Protein AF-A0A4Y9G1C2-F1 (afdb_monomer)

Radius of gyration: 17.0 Å; Cα contacts (8 Å, |Δi|>4): 206; chains: 1; bounding box: 57×20×46 Å

Foldseek 3Di:
DVVVVVVVVVPPWDFDFPVLADDCPVVVVVVVQQLLCLLLVNHDLVVCPVQEDPVQSVVSVVNSVVSVVVCVVVVHDRDRFDKDFPDKDWDDPDTQKIWIWTWIDGPVDIKIWTWIWGGTPSYTHTHDIDID

Nearest PDB structures (foldseek):
  6d63-assembly3_E  TM=6.092E-01  e=1.541E-01  Pseudomonas sp. ADP
  5kph-assembly1_A  TM=7.180E-01  e=1.149E-01  synthetic construct
  4orl-assembly1_A  TM=4.649E-01  e=5.349E-02  Bacteroides ovatus ATCC 8483
  6w3w-assembly1_A  TM=5.370E-01  e=1.950E-01  synthetic construct
  4q53-assembly1_A  TM=4.681E-01  e=2.193E-01  Bacteroides uniformis ATCC 8492

Secondary structure (DSSP, 8-state):
-HHHHHHHHHTSPPB--GGGS--SHHHHHHHHHHHHHHHHTSS-GGGGGGGB-HHHHHHHHHHHHHHHHHHHHTTPPP-PPPEEEEEEEEEEEETTEEEEEEEEEESS-EEEEEEEEEEETTEEEEEEEEE-

Sequence (132 aa):
MRKLADVEEHFAPQRTSSGNLPDPEPLLTALTRGVLEVLAGVREPEQLARWLTDEPYRSLVTRAGMAVRARSAKRQAVMRPVYAIRSIRHSAPADGVIEAVIIVETTQRTRAVAMRLEGMDSRWRATSLSIL

Mean predicted aligned error: 5.59 Å

Solvent-accessible surface area (backbone atoms only — not comparable to full-atom values): 7315 Å² total; per-residue (Å²): 124,75,74,55,59,64,50,52,60,72,69,43,84,43,78,24,53,50,92,66,42,77,80,58,63,69,53,56,52,51,50,54,53,48,52,50,28,23,50,36,65,74,40,68,62,73,81,51,44,88,40,34,39,71,66,34,42,53,52,49,52,52,51,26,56,50,39,52,54,55,28,59,78,66,74,51,78,78,50,81,74,66,69,45,80,77,46,78,49,71,48,66,92,47,86,19,33,38,42,36,44,34,36,35,40,38,90,88,49,74,35,40,38,40,37,30,35,36,26,39,73,66,34,70,27,29,66,39,63,49,77,90

Organism: NCBI:txid300019

pLDDT: mean 92.47, std 12.82, range [46.75, 98.75]

InterPro domains:
  IPR045596 Protein of unknown function DUF6459 [PF20060] (22-132)

Structure (mmCIF, N/CA/C/O backbone):
data_AF-A0A4Y9G1C2-F1
#
_entry.id   AF-A0A4Y9G1C2-F1
#
loop_
_atom_site.group_PDB
_atom_site.id
_atom_site.type_symbol
_atom_site.label_atom_id
_atom_site.label_alt_id
_atom_site.label_comp_id
_atom_site.label_asym_id
_atom_site.label_entity_id
_atom_site.label_seq_id
_atom_site.pdbx_PDB_ins_code
_atom_site.Cartn_x
_atom_site.Cartn_y
_atom_site.Cartn_z
_atom_site.occupancy
_atom_site.B_iso_or_equiv
_atom_site.auth_seq_id
_atom_site.auth_comp_id
_atom_site.auth_asym_id
_atom_site.auth_atom_id
_atom_site.pdbx_PDB_model_num
ATOM 1 N N . MET A 1 1 ? 41.289 -1.543 -7.225 1.00 52.12 1 MET A N 1
ATOM 2 C CA . MET A 1 1 ? 40.081 -0.759 -6.880 1.00 52.12 1 MET A CA 1
ATOM 3 C C . MET A 1 1 ? 38.902 -0.938 -7.848 1.00 52.12 1 MET A C 1
ATOM 5 O O . MET A 1 1 ? 37.781 -0.865 -7.383 1.00 52.12 1 MET A O 1
ATOM 9 N N . ARG A 1 2 ? 39.102 -1.252 -9.142 1.00 55.50 2 ARG A N 1
ATOM 10 C CA . ARG A 1 2 ? 38.018 -1.430 -10.142 1.00 55.50 2 ARG A CA 1
ATOM 11 C C . ARG A 1 2 ? 37.116 -2.672 -9.953 1.00 55.50 2 ARG A C 1
ATOM 13 O O . ARG A 1 2 ? 35.989 -2.679 -10.407 1.00 55.50 2 ARG A O 1
ATOM 20 N N . LYS 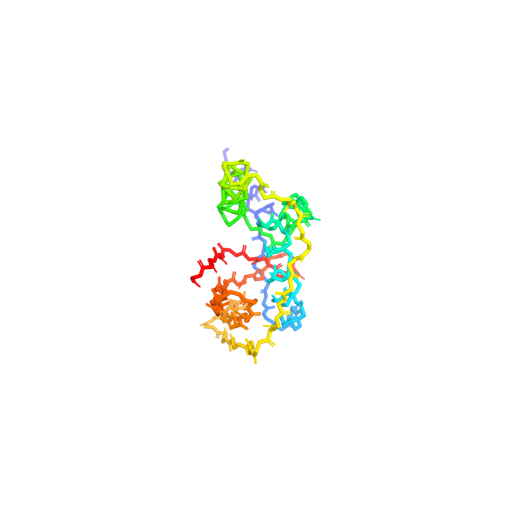A 1 3 ? 37.592 -3.695 -9.233 1.00 52.41 3 LYS A N 1
ATOM 21 C CA . LYS A 1 3 ? 36.937 -5.014 -9.103 1.00 52.41 3 LYS A CA 1
ATOM 22 C C . LYS A 1 3 ? 35.795 -5.083 -8.069 1.00 52.41 3 LYS A C 1
ATOM 24 O O . LYS A 1 3 ? 35.085 -6.073 -8.049 1.00 52.41 3 LYS A O 1
ATOM 29 N N . LEU A 1 4 ? 35.657 -4.082 -7.191 1.00 46.75 4 LEU A N 1
ATOM 30 C CA . LEU A 1 4 ? 34.586 -4.024 -6.178 1.00 46.75 4 LEU A CA 1
ATOM 31 C C . LEU A 1 4 ? 33.320 -3.351 -6.732 1.00 46.75 4 LEU A C 1
ATOM 33 O O . LEU A 1 4 ? 32.234 -3.870 -6.518 1.00 46.75 4 LEU A O 1
ATOM 37 N N . ALA A 1 5 ? 33.474 -2.286 -7.526 1.00 52.31 5 ALA A N 1
ATOM 38 C CA . ALA A 1 5 ? 32.358 -1.593 -8.175 1.00 52.31 5 ALA A CA 1
ATOM 39 C C . ALA A 1 5 ? 31.613 -2.485 -9.190 1.00 52.31 5 ALA A C 1
ATOM 41 O O . ALA A 1 5 ? 30.389 -2.524 -9.175 1.00 52.31 5 ALA A O 1
ATOM 42 N N . ASP A 1 6 ? 32.342 -3.280 -9.990 1.00 52.44 6 ASP A N 1
ATOM 43 C CA . ASP A 1 6 ? 31.744 -4.243 -10.939 1.00 52.44 6 ASP A CA 1
ATOM 44 C C . ASP A 1 6 ? 30.941 -5.353 -10.233 1.00 52.44 6 ASP A C 1
ATOM 46 O O . ASP A 1 6 ? 30.006 -5.916 -10.797 1.00 52.44 6 ASP A O 1
ATOM 50 N N . VAL A 1 7 ? 31.313 -5.697 -8.995 1.00 52.69 7 VAL A N 1
ATOM 51 C CA . VAL A 1 7 ? 30.614 -6.710 -8.192 1.00 52.69 7 VAL A CA 1
ATOM 52 C C . VAL A 1 7 ? 29.383 -6.090 -7.529 1.00 52.69 7 VAL A C 1
ATOM 54 O O . VAL A 1 7 ? 28.314 -6.689 -7.567 1.00 52.69 7 VAL A O 1
ATOM 57 N N . GLU A 1 8 ? 29.498 -4.878 -6.982 1.00 50.62 8 GLU A N 1
ATOM 58 C CA . GLU A 1 8 ? 28.374 -4.134 -6.397 1.00 50.62 8 GLU A CA 1
ATOM 59 C C . GLU A 1 8 ? 27.277 -3.812 -7.424 1.00 50.62 8 GLU A C 1
ATOM 61 O O . GLU A 1 8 ? 26.099 -3.962 -7.104 1.00 50.62 8 GLU A O 1
ATOM 66 N N . GLU A 1 9 ? 27.629 -3.463 -8.669 1.00 54.16 9 GLU A N 1
ATOM 67 C CA . GLU A 1 9 ? 26.656 -3.273 -9.759 1.00 54.16 9 GLU A CA 1
ATOM 68 C C . GLU A 1 9 ? 25.932 -4.572 -10.138 1.00 54.16 9 GLU A C 1
ATOM 70 O O . GLU A 1 9 ? 24.739 -4.548 -10.440 1.00 54.16 9 GLU A O 1
ATOM 75 N N . HIS A 1 10 ? 26.612 -5.721 -10.075 1.00 53.84 10 HIS A N 1
ATOM 76 C CA . HIS A 1 10 ? 26.006 -7.018 -10.393 1.00 53.84 10 HIS A CA 1
ATOM 77 C C . HIS A 1 10 ? 24.983 -7.481 -9.340 1.00 53.84 10 HIS A C 1
ATOM 79 O O . HIS A 1 10 ? 24.071 -8.241 -9.665 1.00 53.84 10 HIS A O 1
ATOM 85 N N . PHE A 1 11 ? 25.125 -7.017 -8.092 1.00 58.34 11 PHE A N 1
ATOM 86 C CA . PHE A 1 11 ? 24.203 -7.284 -6.981 1.00 58.34 11 PHE A CA 1
ATOM 87 C C . PHE A 1 11 ? 23.225 -6.128 -6.702 1.00 58.34 11 PHE A C 1
ATOM 89 O O . PHE A 1 11 ? 22.418 -6.218 -5.771 1.00 58.34 11 PHE A O 1
ATOM 96 N N . ALA A 1 12 ? 23.267 -5.052 -7.493 1.00 61.59 12 ALA A N 1
ATOM 97 C CA . ALA A 1 12 ? 22.283 -3.982 -7.417 1.00 61.59 12 ALA A CA 1
ATOM 98 C C . ALA A 1 12 ? 20.921 -4.464 -7.963 1.00 61.59 12 ALA A C 1
ATOM 100 O O . ALA A 1 12 ? 20.887 -5.273 -8.893 1.00 61.59 12 ALA A O 1
ATOM 101 N N . PRO A 1 13 ? 19.785 -3.975 -7.423 1.00 68.75 13 PRO A N 1
ATOM 102 C CA . PRO A 1 13 ? 18.461 -4.337 -7.927 1.00 68.75 13 PRO A CA 1
ATOM 103 C C . PRO A 1 13 ? 18.350 -4.072 -9.431 1.00 68.75 13 PRO A C 1
ATOM 105 O O . PRO A 1 13 ? 18.517 -2.932 -9.877 1.00 68.75 13 PRO A O 1
ATOM 108 N N . GLN A 1 14 ? 18.039 -5.106 -10.214 1.00 83.25 14 GLN A N 1
ATOM 109 C CA . GLN A 1 14 ? 17.964 -4.970 -11.666 1.00 83.25 14 GLN A CA 1
ATOM 110 C C . GLN A 1 14 ? 16.571 -4.515 -12.084 1.00 83.25 14 GLN A C 1
ATOM 112 O O . GLN A 1 14 ? 15.565 -5.178 -11.812 1.00 83.25 14 GLN A O 1
ATOM 117 N N . ARG A 1 15 ? 16.509 -3.374 -12.777 1.00 89.06 15 ARG A N 1
ATOM 118 C CA . ARG A 1 15 ? 15.270 -2.856 -13.365 1.00 89.06 15 ARG A CA 1
ATOM 119 C C . ARG A 1 15 ? 14.660 -3.902 -14.295 1.00 89.06 15 ARG A C 1
ATOM 121 O O . ARG A 1 15 ? 15.343 -4.454 -15.150 1.00 89.06 15 ARG A O 1
ATOM 128 N N . THR A 1 16 ? 13.368 -4.165 -14.128 1.00 92.38 16 THR A N 1
ATOM 129 C CA . THR A 1 16 ? 12.611 -5.085 -14.987 1.00 92.38 16 THR A CA 1
ATOM 130 C C . THR A 1 16 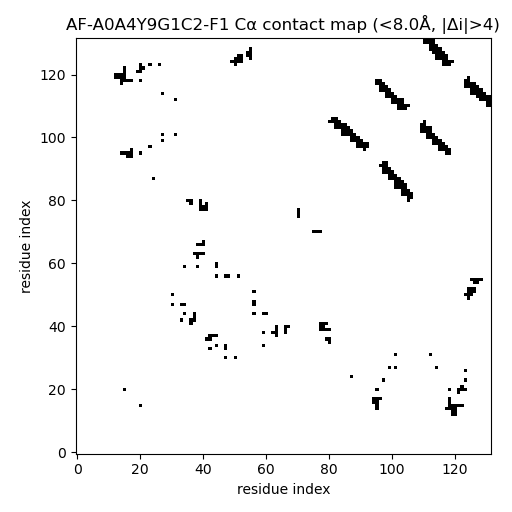? 11.625 -4.297 -15.840 1.00 92.38 16 THR A C 1
ATOM 132 O O . THR A 1 16 ? 10.871 -3.488 -15.305 1.00 92.38 16 THR A O 1
ATOM 135 N N . SER A 1 17 ? 11.621 -4.551 -17.149 1.00 91.75 17 SER A N 1
ATOM 136 C CA . SER A 1 17 ? 10.645 -3.979 -18.085 1.00 91.75 17 SER A CA 1
ATOM 137 C C . SER A 1 17 ? 9.219 -4.454 -17.785 1.00 91.75 17 SER A C 1
ATOM 139 O O . SER A 1 17 ? 9.019 -5.603 -17.384 1.00 91.75 17 SER A O 1
ATOM 141 N N . SER A 1 18 ? 8.222 -3.603 -18.041 1.00 92.19 18 SER A N 1
ATOM 142 C CA . SER A 1 18 ? 6.796 -3.900 -17.859 1.00 92.19 18 SER A CA 1
ATOM 143 C C . SER A 1 18 ? 6.349 -5.151 -18.615 1.00 92.19 18 SER A C 1
ATOM 145 O O . SER A 1 18 ? 5.518 -5.894 -18.103 1.00 92.19 18 SER A O 1
ATOM 147 N N . GLY A 1 19 ? 6.922 -5.427 -19.793 1.00 92.88 19 GLY A N 1
ATOM 148 C CA . GLY A 1 19 ? 6.586 -6.622 -20.583 1.00 92.88 19 GLY A CA 1
ATOM 149 C C . GLY A 1 19 ? 6.967 -7.949 -19.913 1.00 92.88 19 GLY A C 1
ATOM 150 O O . GLY A 1 19 ? 6.432 -8.991 -20.277 1.00 92.88 19 GLY A O 1
ATOM 151 N N . ASN A 1 20 ? 7.857 -7.905 -18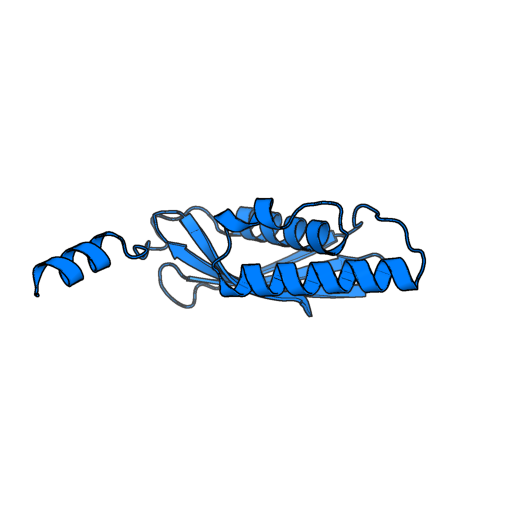.917 1.00 95.44 20 ASN A N 1
ATOM 152 C CA . ASN A 1 20 ? 8.319 -9.065 -18.152 1.00 95.44 20 ASN A CA 1
ATOM 153 C C . ASN A 1 20 ? 7.748 -9.093 -16.723 1.00 95.44 20 ASN A C 1
ATOM 155 O O . ASN A 1 20 ? 8.205 -9.877 -15.890 1.00 95.44 20 ASN A O 1
ATOM 159 N N . LEU A 1 21 ? 6.785 -8.221 -16.412 1.00 96.50 21 LEU A N 1
ATOM 160 C CA . LEU A 1 21 ? 6.150 -8.132 -15.102 1.00 96.50 21 LEU A CA 1
ATOM 161 C C . LEU A 1 21 ? 4.697 -8.619 -15.178 1.00 96.50 21 LEU A C 1
ATOM 163 O O . LEU A 1 21 ? 4.044 -8.468 -16.210 1.00 96.50 21 LEU A O 1
ATOM 167 N N . PRO A 1 22 ? 4.164 -9.203 -14.090 1.00 96.38 22 PRO A N 1
ATOM 168 C CA . PRO A 1 22 ? 2.755 -9.570 -14.036 1.00 96.38 22 PRO A CA 1
ATOM 169 C C . PRO A 1 22 ? 1.865 -8.321 -13.988 1.00 96.38 22 PRO A C 1
ATOM 171 O O . PRO A 1 22 ? 2.336 -7.222 -13.686 1.00 96.38 22 PRO A O 1
ATOM 174 N N . ASP A 1 23 ? 0.562 -8.509 -14.195 1.00 97.06 23 ASP A N 1
ATOM 175 C CA . ASP A 1 23 ? -0.445 -7.479 -13.923 1.00 97.06 23 ASP A CA 1
ATOM 176 C C . ASP A 1 23 ? -0.235 -6.870 -12.513 1.00 97.06 23 ASP A C 1
ATOM 178 O O . ASP A 1 23 ? -0.117 -7.619 -11.531 1.00 97.06 23 ASP A O 1
ATOM 182 N N . PRO A 1 24 ? -0.126 -5.532 -12.379 1.00 97.69 24 PRO A N 1
ATOM 183 C CA . PRO A 1 24 ? 0.066 -4.884 -11.086 1.00 97.69 24 PRO A CA 1
ATOM 184 C C . PRO A 1 24 ? -1.168 -4.944 -10.171 1.00 97.69 24 PRO A C 1
ATOM 186 O O . PRO A 1 24 ? -1.009 -4.873 -8.949 1.00 97.69 24 PRO A O 1
ATOM 189 N N . GLU A 1 25 ? -2.390 -5.062 -10.701 1.00 98.19 25 GLU A N 1
ATOM 190 C CA . GLU A 1 25 ? -3.625 -4.884 -9.921 1.00 98.19 25 GLU A CA 1
ATOM 191 C C . GLU A 1 25 ? -3.803 -5.877 -8.749 1.00 98.19 25 GLU A C 1
ATOM 193 O O . GLU A 1 25 ? -4.150 -5.439 -7.638 1.00 98.19 25 GLU A O 1
ATOM 198 N N . PRO A 1 26 ? -3.478 -7.178 -8.896 1.00 98.25 26 PRO A N 1
ATOM 199 C CA . PRO A 1 26 ? -3.471 -8.116 -7.775 1.00 98.25 26 PRO A CA 1
ATOM 200 C C . PRO A 1 26 ? -2.535 -7.693 -6.639 1.00 98.25 26 PRO A C 1
ATOM 202 O O . PRO A 1 26 ? -2.894 -7.800 -5.462 1.00 98.25 26 PRO A O 1
ATOM 205 N N . LEU A 1 27 ? -1.347 -7.171 -6.968 1.00 97.94 27 LEU A N 1
ATOM 206 C CA . LEU A 1 27 ? -0.413 -6.686 -5.957 1.00 97.94 27 LEU A CA 1
ATOM 207 C C . LEU A 1 27 ? -0.915 -5.394 -5.311 1.00 97.94 27 LEU A C 1
ATOM 209 O O . LEU A 1 27 ? -0.839 -5.273 -4.089 1.00 97.94 27 LEU A O 1
ATOM 213 N N . LEU A 1 28 ? -1.455 -4.455 -6.095 1.00 98.56 28 LEU A N 1
ATOM 214 C CA . LEU A 1 28 ? -2.027 -3.213 -5.569 1.00 98.56 28 LEU A CA 1
ATOM 215 C C . LEU A 1 28 ? -3.129 -3.504 -4.539 1.00 98.56 28 LEU A C 1
ATOM 217 O O . LEU A 1 28 ? -3.154 -2.916 -3.453 1.00 98.56 28 LEU A O 1
ATOM 221 N N . THR A 1 29 ? -3.995 -4.469 -4.847 1.00 98.50 29 THR A N 1
ATOM 222 C CA . THR A 1 29 ? -5.063 -4.940 -3.958 1.00 98.50 29 THR A CA 1
ATOM 223 C C . THR A 1 29 ? -4.504 -5.593 -2.694 1.00 98.50 29 THR A C 1
ATOM 225 O O . THR A 1 29 ? -4.903 -5.243 -1.577 1.00 98.50 29 THR A O 1
ATOM 228 N N . ALA A 1 30 ? -3.558 -6.525 -2.848 1.00 98.38 30 ALA A N 1
ATOM 229 C CA . ALA A 1 30 ? -2.955 -7.253 -1.734 1.00 98.38 30 ALA A CA 1
ATOM 230 C C . ALA A 1 30 ? -2.172 -6.332 -0.783 1.00 98.38 30 ALA A C 1
ATOM 232 O O . ALA A 1 30 ? -2.320 -6.446 0.437 1.00 98.38 30 ALA A O 1
ATOM 233 N N . LEU A 1 31 ? -1.390 -5.390 -1.321 1.00 98.31 31 LEU A N 1
ATOM 234 C CA . LEU A 1 31 ? -0.661 -4.391 -0.539 1.00 98.31 31 LEU A CA 1
ATOM 235 C C . LEU A 1 31 ? -1.610 -3.443 0.185 1.00 98.31 31 LEU A C 1
ATOM 237 O O . LEU A 1 31 ? -1.443 -3.240 1.384 1.00 98.31 31 LEU A O 1
ATOM 241 N N . THR A 1 32 ? -2.641 -2.930 -0.494 1.00 98.44 32 THR A N 1
ATOM 242 C CA . THR A 1 32 ? -3.654 -2.068 0.138 1.00 98.44 32 THR A CA 1
ATOM 243 C C . THR A 1 32 ? -4.284 -2.765 1.341 1.00 98.44 32 THR A C 1
ATOM 245 O O . THR A 1 32 ? -4.286 -2.227 2.448 1.00 98.44 32 THR A O 1
ATOM 248 N N . ARG A 1 33 ? -4.752 -4.006 1.157 1.00 98.06 33 ARG A N 1
ATOM 249 C CA . ARG A 1 33 ? -5.282 -4.836 2.245 1.00 98.06 33 ARG A CA 1
ATOM 250 C C . ARG A 1 33 ? -4.276 -4.999 3.379 1.00 98.06 33 ARG A C 1
ATOM 252 O O . ARG A 1 33 ? -4.618 -4.794 4.541 1.00 98.06 33 ARG A O 1
ATOM 259 N N . GLY A 1 34 ? -3.051 -5.392 3.044 1.00 98.25 34 GLY A N 1
ATOM 260 C CA . GLY A 1 34 ? -2.028 -5.676 4.036 1.00 98.25 34 GLY A CA 1
ATOM 261 C C . GLY A 1 34 ? -1.653 -4.462 4.862 1.00 98.25 34 GLY A C 1
ATOM 262 O O . GLY A 1 34 ? -1.552 -4.576 6.077 1.00 98.25 34 GLY A O 1
ATOM 263 N N . VAL A 1 35 ? -1.523 -3.303 4.231 1.00 98.12 35 VAL A N 1
ATOM 264 C CA . VAL A 1 35 ? -1.243 -2.040 4.912 1.00 98.12 35 VAL A CA 1
ATOM 265 C C . VAL A 1 35 ? -2.363 -1.694 5.896 1.00 98.12 35 VAL A C 1
ATOM 267 O O . VAL A 1 35 ? -2.081 -1.342 7.040 1.00 98.12 35 VAL A O 1
ATOM 270 N N . LEU A 1 36 ? -3.632 -1.849 5.504 1.00 97.38 36 LEU A N 1
ATOM 271 C CA . LEU A 1 36 ? -4.767 -1.620 6.406 1.00 97.38 36 LEU A CA 1
ATOM 272 C C . LEU A 1 36 ? -4.782 -2.608 7.579 1.00 97.38 36 LEU A C 1
ATOM 274 O O . LEU A 1 36 ? -5.036 -2.207 8.713 1.00 97.38 36 LEU A O 1
ATOM 278 N N . GLU A 1 37 ? -4.487 -3.883 7.327 1.00 98.19 37 GLU A N 1
ATOM 279 C CA . GLU A 1 37 ? -4.384 -4.920 8.360 1.00 98.19 37 GLU A CA 1
ATOM 280 C C . GLU A 1 37 ? -3.232 -4.636 9.344 1.00 98.19 37 GLU A C 1
ATOM 282 O O . GLU A 1 37 ? -3.417 -4.781 10.555 1.00 98.19 37 GLU A O 1
ATOM 287 N N . VAL A 1 38 ? -2.085 -4.150 8.855 1.00 98.31 38 VAL A N 1
ATOM 288 C CA . VAL A 1 38 ? -0.946 -3.723 9.688 1.00 98.31 38 VAL A CA 1
ATOM 289 C C . VAL A 1 38 ? -1.326 -2.533 10.563 1.00 98.31 38 VAL A C 1
ATOM 291 O O . VAL A 1 38 ? -1.137 -2.558 11.778 1.00 98.31 38 VAL A O 1
ATOM 294 N N . LEU A 1 39 ? -1.943 -1.502 9.983 1.00 96.56 39 LEU A N 1
ATOM 295 C CA . LEU A 1 39 ? -2.396 -0.344 10.754 1.00 96.56 39 LEU A CA 1
ATOM 296 C C . LEU A 1 39 ? -3.483 -0.712 11.766 1.00 96.56 39 LEU A C 1
ATOM 298 O O . LEU A 1 39 ? -3.518 -0.142 12.856 1.00 96.56 39 LEU A O 1
ATOM 302 N N . ALA A 1 40 ? -4.333 -1.692 11.457 1.00 96.06 40 ALA A N 1
ATOM 303 C CA . ALA A 1 40 ? -5.320 -2.250 12.377 1.00 96.06 40 ALA A CA 1
ATOM 304 C C . ALA A 1 40 ? -4.708 -3.155 13.467 1.00 96.06 40 ALA A C 1
ATOM 306 O O . ALA A 1 40 ? -5.382 -3.441 14.454 1.00 96.06 40 ALA A O 1
ATOM 307 N N . GLY A 1 41 ? -3.429 -3.529 13.348 1.00 97.44 41 GLY A N 1
ATOM 308 C CA . GLY A 1 41 ? -2.718 -4.373 14.313 1.00 97.44 41 GLY A CA 1
ATOM 309 C C . GLY A 1 41 ? -3.065 -5.857 14.222 1.00 97.44 41 GLY A C 1
ATOM 310 O O . GLY A 1 41 ? -2.841 -6.581 15.182 1.00 97.44 41 GLY A O 1
ATOM 311 N N . VAL A 1 42 ? -3.643 -6.304 13.102 1.00 97.94 42 VAL A N 1
ATOM 312 C CA . VAL A 1 42 ? -4.001 -7.719 12.864 1.00 97.94 42 VAL A CA 1
ATOM 313 C C . VAL A 1 42 ? -3.024 -8.429 11.919 1.00 97.94 42 VAL A C 1
ATOM 315 O O . VAL A 1 42 ? -3.233 -9.591 11.574 1.00 97.94 42 VAL A O 1
ATOM 318 N N . ARG A 1 43 ? -1.985 -7.727 11.457 1.00 98.00 43 ARG A N 1
ATOM 319 C CA . ARG A 1 43 ? -0.901 -8.252 10.623 1.00 98.00 43 ARG A CA 1
ATOM 320 C C . ARG A 1 43 ? 0.412 -7.587 11.024 1.00 98.00 43 ARG A C 1
ATOM 322 O O . ARG A 1 43 ? 0.444 -6.378 11.230 1.00 98.00 43 ARG A O 1
ATOM 329 N N . GLU A 1 44 ? 1.481 -8.369 11.053 1.00 97.94 44 GLU A N 1
ATOM 330 C CA . GLU A 1 44 ? 2.835 -7.860 11.272 1.00 97.94 44 GLU A CA 1
ATOM 331 C C . GLU A 1 44 ? 3.408 -7.222 9.989 1.00 97.94 44 GLU A C 1
ATOM 333 O O . GLU A 1 44 ? 3.229 -7.786 8.897 1.00 97.94 44 GLU A O 1
ATOM 338 N N . PRO A 1 45 ? 4.077 -6.054 10.072 1.00 97.75 45 PRO A N 1
ATOM 339 C CA . PRO A 1 45 ? 4.614 -5.342 8.910 1.00 97.75 45 PRO A CA 1
ATOM 340 C C . PRO A 1 45 ? 5.667 -6.147 8.138 1.00 97.75 45 PRO A C 1
ATOM 342 O O . PRO A 1 45 ? 5.751 -6.013 6.916 1.00 97.75 45 PRO A O 1
ATOM 345 N N . GLU A 1 46 ? 6.417 -7.026 8.805 1.00 98.19 46 GLU A N 1
ATOM 346 C CA . GLU A 1 46 ? 7.446 -7.897 8.222 1.00 98.19 46 GLU A CA 1
ATOM 347 C C . GLU A 1 46 ? 6.874 -8.773 7.102 1.00 98.19 46 GLU A C 1
ATOM 349 O O . GLU A 1 46 ? 7.557 -9.054 6.117 1.00 98.19 46 GLU A O 1
ATOM 354 N N . GLN A 1 47 ? 5.591 -9.146 7.193 1.00 98.31 47 GLN A N 1
ATOM 355 C CA . GLN A 1 47 ? 4.918 -9.904 6.137 1.00 98.31 47 GLN A CA 1
ATOM 356 C C . GLN A 1 47 ? 4.871 -9.134 4.814 1.00 98.31 47 GLN A C 1
ATOM 358 O O . GLN A 1 47 ? 4.819 -9.760 3.758 1.00 98.31 47 GLN A O 1
ATOM 363 N N . LEU A 1 48 ? 4.897 -7.795 4.849 1.00 98.25 48 LEU A N 1
ATOM 364 C CA . LEU A 1 48 ? 4.874 -6.951 3.656 1.00 98.25 48 LEU A CA 1
ATOM 365 C C . LEU A 1 48 ? 6.269 -6.597 3.126 1.00 98.25 48 LEU A C 1
ATOM 367 O O . LEU A 1 48 ? 6.378 -6.130 1.992 1.00 98.25 48 LEU A O 1
ATOM 371 N N . ALA A 1 49 ? 7.328 -6.842 3.904 1.00 96.69 49 ALA A N 1
ATOM 372 C CA . ALA A 1 49 ? 8.686 -6.372 3.618 1.00 96.69 49 ALA A CA 1
ATOM 373 C C . ALA A 1 49 ? 9.182 -6.768 2.218 1.00 96.69 49 ALA A C 1
ATOM 375 O O . ALA A 1 49 ? 9.817 -5.972 1.532 1.00 96.69 49 ALA A O 1
ATOM 376 N N . ARG A 1 50 ? 8.827 -7.970 1.742 1.00 95.88 50 ARG A N 1
ATOM 377 C CA . ARG A 1 50 ? 9.256 -8.470 0.424 1.00 95.88 50 ARG A CA 1
ATOM 378 C C . ARG A 1 50 ? 8.765 -7.627 -0.760 1.00 95.88 50 ARG A C 1
ATOM 380 O O . ARG A 1 50 ? 9.371 -7.665 -1.826 1.00 95.88 50 ARG A O 1
ATOM 387 N N . TRP A 1 51 ? 7.664 -6.899 -0.589 1.00 97.62 51 TRP A N 1
ATOM 388 C CA . TRP A 1 51 ? 7.058 -6.075 -1.635 1.00 97.62 51 TRP A CA 1
ATOM 389 C C . TRP A 1 51 ? 7.349 -4.588 -1.468 1.00 97.62 51 TRP A C 1
ATOM 391 O O . TRP A 1 51 ? 6.960 -3.817 -2.333 1.00 97.62 51 TRP A O 1
ATOM 401 N N . LEU A 1 52 ? 7.998 -4.166 -0.385 1.00 97.69 52 LEU A N 1
ATOM 402 C CA . LEU A 1 52 ? 8.304 -2.763 -0.109 1.00 97.69 52 LEU A CA 1
ATOM 403 C C . LEU A 1 52 ? 9.812 -2.536 -0.245 1.00 97.69 52 LEU A C 1
ATOM 405 O O . LEU A 1 52 ? 10.606 -3.441 0.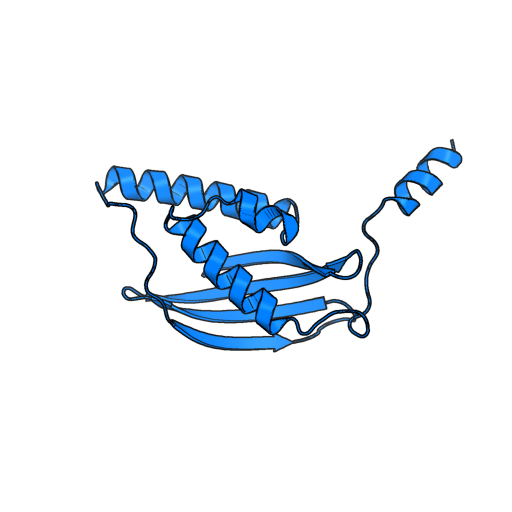017 1.00 97.69 52 LEU A O 1
ATOM 409 N N . THR A 1 53 ? 10.234 -1.346 -0.660 1.00 96.88 53 THR A N 1
ATOM 410 C CA . THR A 1 53 ? 11.608 -0.885 -0.402 1.00 96.88 53 THR A CA 1
ATOM 411 C C . THR A 1 53 ? 11.739 -0.358 1.033 1.00 96.88 53 THR A C 1
ATOM 413 O O . THR A 1 53 ? 10.759 -0.303 1.780 1.00 96.88 53 THR A O 1
ATOM 416 N N . ASP A 1 54 ? 12.961 -0.007 1.444 1.00 96.69 54 ASP A N 1
ATOM 417 C CA . ASP A 1 54 ? 13.271 0.377 2.829 1.00 96.69 54 ASP A CA 1
ATOM 418 C C . ASP A 1 54 ? 12.437 1.575 3.320 1.00 96.69 54 ASP A C 1
ATOM 420 O O . ASP A 1 54 ? 11.840 1.520 4.394 1.00 96.69 54 ASP A O 1
ATOM 424 N N . GLU A 1 55 ? 12.314 2.628 2.512 1.00 96.62 55 GLU A N 1
ATOM 425 C CA . GLU A 1 55 ? 11.581 3.846 2.881 1.00 96.62 55 GLU A CA 1
ATOM 426 C C . GLU A 1 55 ? 10.080 3.609 3.180 1.00 96.62 55 GLU A C 1
ATOM 428 O O . GLU A 1 55 ? 9.645 3.891 4.306 1.00 96.62 55 GLU A O 1
ATOM 433 N N . PRO A 1 56 ? 9.259 3.059 2.259 1.00 97.88 56 PRO A N 1
ATOM 434 C CA . PRO A 1 56 ? 7.853 2.781 2.543 1.00 97.88 56 PRO A CA 1
ATOM 435 C C . PRO A 1 56 ? 7.670 1.741 3.657 1.00 97.88 56 PRO A C 1
ATOM 437 O O . PRO A 1 56 ? 6.704 1.843 4.418 1.00 97.88 56 PRO A O 1
ATOM 440 N N . TYR A 1 57 ? 8.596 0.785 3.814 1.00 98.56 57 TYR A N 1
ATOM 441 C CA . TYR A 1 57 ? 8.579 -0.155 4.938 1.00 98.56 57 TYR A CA 1
ATOM 442 C C . TYR A 1 57 ? 8.741 0.563 6.287 1.00 98.56 57 TYR A C 1
ATOM 444 O O . TYR A 1 57 ? 7.902 0.408 7.178 1.00 98.56 57 TYR A O 1
ATOM 452 N N . ARG A 1 58 ? 9.763 1.416 6.432 1.00 98.12 58 ARG A N 1
ATOM 453 C CA . ARG A 1 58 ? 10.000 2.197 7.661 1.00 98.12 58 ARG A CA 1
ATOM 454 C C . ARG A 1 58 ? 8.842 3.133 7.989 1.00 98.12 58 ARG A C 1
ATOM 456 O O . ARG A 1 58 ? 8.448 3.247 9.154 1.00 98.12 58 ARG A O 1
ATOM 463 N N . SER A 1 59 ? 8.273 3.779 6.971 1.00 97.69 59 SER A N 1
ATOM 464 C CA . SER A 1 59 ? 7.082 4.622 7.121 1.00 97.69 59 SER A CA 1
ATOM 465 C C . SER A 1 59 ? 5.892 3.816 7.656 1.00 97.69 59 SER A C 1
ATOM 467 O O . SER A 1 59 ? 5.232 4.242 8.610 1.00 97.69 59 SER A O 1
ATOM 469 N N . LEU A 1 60 ? 5.657 2.612 7.119 1.00 98.25 60 LEU A N 1
ATOM 470 C CA . LEU A 1 60 ? 4.597 1.721 7.587 1.00 98.25 60 LEU A CA 1
ATOM 471 C C . LEU A 1 60 ? 4.803 1.291 9.045 1.00 98.25 60 LEU A C 1
ATOM 473 O O . LEU A 1 60 ? 3.874 1.425 9.841 1.00 98.25 60 LEU A O 1
ATOM 477 N N . VAL A 1 61 ? 6.005 0.833 9.413 1.00 98.38 61 VAL A N 1
ATOM 478 C CA . VAL A 1 61 ? 6.347 0.437 10.795 1.00 98.38 61 VAL A CA 1
ATOM 479 C C . VAL A 1 61 ? 6.115 1.597 11.766 1.00 98.38 61 VAL A C 1
ATOM 481 O O . VAL A 1 61 ? 5.476 1.438 12.809 1.00 98.38 61 VAL A O 1
ATOM 484 N N . THR A 1 62 ? 6.559 2.799 11.394 1.00 98.25 62 THR A N 1
ATOM 485 C CA . THR A 1 62 ? 6.373 4.011 12.203 1.00 98.25 62 THR A CA 1
ATOM 486 C C . THR A 1 62 ? 4.889 4.308 12.424 1.00 98.25 62 THR A C 1
ATOM 488 O O . THR A 1 62 ? 4.450 4.506 13.563 1.00 98.25 62 THR A O 1
ATOM 491 N N . ARG A 1 63 ? 4.086 4.281 11.351 1.00 97.50 63 ARG A N 1
ATOM 492 C CA . ARG A 1 63 ? 2.633 4.501 11.419 1.00 97.50 63 ARG A CA 1
ATOM 493 C C . ARG A 1 63 ? 1.916 3.406 12.214 1.00 97.50 63 ARG A C 1
ATOM 495 O O . ARG A 1 63 ? 1.003 3.725 12.976 1.00 97.50 63 ARG A O 1
ATOM 502 N N . ALA A 1 64 ? 2.337 2.148 12.101 1.00 97.69 64 ALA A N 1
ATOM 503 C CA . ALA A 1 64 ? 1.794 1.042 12.886 1.00 97.69 64 ALA A CA 1
ATOM 504 C C . ALA A 1 64 ? 2.042 1.251 14.389 1.00 97.69 64 ALA A C 1
ATOM 506 O O . ALA A 1 64 ? 1.107 1.172 15.187 1.00 97.69 64 ALA A O 1
ATOM 507 N N . GLY A 1 65 ? 3.263 1.638 14.776 1.00 97.94 65 GLY A N 1
ATOM 508 C CA . GLY A 1 65 ? 3.591 1.977 16.164 1.00 97.94 65 GLY A CA 1
ATOM 509 C C . GLY A 1 65 ? 2.764 3.149 16.710 1.00 97.94 65 GLY A C 1
ATOM 510 O O . GLY A 1 65 ? 2.313 3.117 17.857 1.00 97.94 65 GLY A O 1
ATOM 511 N N . MET A 1 66 ? 2.501 4.172 15.888 1.00 97.62 66 MET A N 1
ATOM 512 C CA . MET A 1 66 ? 1.584 5.264 16.249 1.00 97.62 66 MET A CA 1
ATOM 513 C C . MET A 1 66 ? 0.145 4.769 16.441 1.00 97.62 66 MET A C 1
ATOM 515 O O . MET A 1 66 ? -0.507 5.160 17.410 1.00 97.62 66 MET A O 1
ATOM 519 N N . ALA A 1 67 ? -0.343 3.896 15.556 1.00 95.94 67 ALA A N 1
ATOM 520 C CA . ALA A 1 67 ? -1.686 3.328 15.643 1.00 95.94 67 ALA A CA 1
ATOM 521 C C . ALA A 1 67 ? -1.871 2.473 16.908 1.00 95.94 67 ALA A C 1
ATOM 523 O O . ALA A 1 67 ? -2.907 2.576 17.565 1.00 95.94 67 ALA A O 1
ATOM 524 N N . VAL A 1 68 ? -0.853 1.697 17.300 1.00 96.94 68 VAL A N 1
ATOM 525 C CA . VAL A 1 68 ? -0.840 0.950 18.570 1.00 96.94 68 VAL A CA 1
ATOM 526 C C . VAL A 1 68 ? -0.987 1.903 19.756 1.00 96.94 68 VAL A C 1
ATOM 528 O O . VAL A 1 68 ? -1.904 1.734 20.558 1.00 96.94 68 VAL A O 1
ATOM 531 N N . ARG A 1 69 ? -0.160 2.955 19.838 1.00 97.06 69 ARG A N 1
ATOM 532 C CA . ARG A 1 69 ? -0.243 3.949 20.926 1.00 97.06 69 ARG A CA 1
ATOM 533 C C . ARG A 1 69 ? -1.611 4.633 20.983 1.00 97.06 69 ARG A C 1
ATOM 535 O O . ARG A 1 69 ? -2.184 4.772 22.062 1.00 97.06 69 ARG A O 1
ATOM 542 N N . ALA A 1 70 ? -2.153 5.021 19.828 1.00 95.38 70 ALA A N 1
ATOM 543 C CA . ALA A 1 70 ? -3.459 5.667 19.736 1.00 95.38 70 ALA A CA 1
ATOM 544 C C . ALA A 1 70 ? -4.606 4.750 20.196 1.00 95.38 70 ALA A C 1
ATOM 546 O O . ALA A 1 70 ? -5.517 5.217 20.883 1.00 95.38 70 ALA A O 1
ATOM 547 N N . ARG A 1 71 ? -4.559 3.453 19.857 1.00 95.56 71 ARG A N 1
ATOM 548 C CA . ARG A 1 71 ? -5.527 2.460 20.348 1.00 95.56 71 ARG A CA 1
ATOM 549 C C . ARG A 1 71 ? -5.437 2.282 21.857 1.00 95.56 71 ARG A C 1
ATOM 551 O O . ARG A 1 71 ? -6.469 2.357 22.522 1.00 95.56 71 ARG A O 1
ATOM 558 N N . SER A 1 72 ? -4.229 2.109 22.397 1.00 95.50 72 SER A N 1
ATOM 559 C CA . SER A 1 72 ? -4.013 1.931 23.839 1.00 95.50 72 SER A CA 1
ATOM 560 C C . SER A 1 72 ? -4.535 3.120 24.645 1.00 95.50 72 SER A C 1
ATOM 562 O O . SER A 1 72 ? -5.253 2.925 25.623 1.00 95.50 72 SER A O 1
ATOM 564 N N . ALA A 1 73 ? -4.275 4.351 24.188 1.00 97.00 73 ALA A N 1
ATOM 565 C CA . ALA A 1 73 ? -4.789 5.566 24.827 1.00 97.00 73 ALA A CA 1
ATOM 566 C C . ALA A 1 73 ? -6.329 5.619 24.868 1.00 97.00 73 ALA A C 1
ATOM 568 O O . ALA A 1 73 ? -6.909 6.147 25.813 1.00 97.00 73 ALA A O 1
ATOM 569 N N . LYS A 1 74 ? -6.998 5.041 23.863 1.00 95.75 74 LYS A N 1
ATOM 570 C CA . LYS A 1 74 ? -8.465 4.968 23.766 1.00 95.75 74 LYS A CA 1
ATOM 571 C C . LYS A 1 74 ? -9.057 3.672 24.329 1.00 95.75 74 LYS A C 1
ATOM 573 O O . LYS A 1 74 ? -10.265 3.484 24.225 1.00 95.75 74 LYS A O 1
ATOM 578 N N . ARG A 1 75 ? -8.229 2.768 24.874 1.00 95.62 75 ARG A N 1
ATOM 579 C CA . ARG A 1 75 ? -8.617 1.406 25.293 1.00 95.62 75 ARG A CA 1
ATOM 580 C C . ARG A 1 75 ? -9.383 0.644 24.201 1.00 95.62 75 ARG A C 1
ATOM 582 O O . ARG A 1 75 ? -10.328 -0.088 24.478 1.00 95.62 75 ARG A O 1
ATOM 589 N N . GLN A 1 76 ? -8.993 0.847 22.945 1.00 93.88 76 GLN A N 1
ATOM 590 C CA . GLN A 1 76 ? -9.624 0.204 21.796 1.00 93.88 76 GLN A CA 1
ATOM 591 C C . GLN A 1 76 ? -8.986 -1.157 21.527 1.00 93.88 76 GLN A C 1
ATOM 593 O O . GLN A 1 76 ? -7.766 -1.256 21.385 1.00 93.88 76 GLN A O 1
ATOM 598 N N . ALA A 1 77 ? -9.820 -2.190 21.413 1.00 93.06 77 ALA A N 1
ATOM 599 C CA . ALA A 1 77 ? -9.380 -3.517 21.011 1.00 93.06 77 ALA A CA 1
ATOM 600 C C . ALA A 1 77 ? -8.875 -3.528 19.559 1.00 93.06 77 ALA A C 1
ATOM 602 O O . ALA A 1 77 ? -9.324 -2.754 18.707 1.00 93.06 77 ALA A O 1
ATOM 603 N N . VAL A 1 78 ? -7.944 -4.438 19.279 1.00 95.00 78 VAL A N 1
ATOM 604 C CA . VAL A 1 78 ? -7.534 -4.775 17.915 1.00 95.00 78 VAL A CA 1
ATOM 605 C C . VAL A 1 78 ? -8.695 -5.487 17.227 1.00 95.00 78 VAL A C 1
ATOM 607 O O . VAL A 1 78 ? -9.225 -6.460 17.752 1.00 95.00 78 VAL A O 1
ATOM 610 N N . MET A 1 79 ? -9.081 -5.000 16.051 1.00 93.38 79 MET A N 1
ATOM 611 C CA . MET A 1 79 ? -10.175 -5.556 15.259 1.00 93.38 79 MET A CA 1
ATOM 612 C C . MET A 1 79 ? -9.769 -5.607 13.796 1.00 93.38 79 MET A C 1
ATOM 614 O O . MET A 1 79 ? -9.087 -4.708 13.297 1.00 93.38 79 MET A O 1
ATOM 618 N N . ARG A 1 80 ? -10.215 -6.648 13.088 1.00 93.38 80 ARG A N 1
ATOM 619 C CA . ARG A 1 80 ? -9.973 -6.750 11.650 1.00 93.38 80 ARG A CA 1
ATOM 620 C C . ARG A 1 80 ? -10.678 -5.593 10.929 1.00 93.38 80 ARG A C 1
ATOM 622 O O . ARG A 1 80 ? -11.858 -5.365 11.196 1.00 93.38 80 ARG A O 1
ATOM 629 N N . PRO A 1 81 ? -9.991 -4.857 10.037 1.00 93.31 81 PRO A N 1
ATOM 630 C CA . PRO A 1 81 ? -10.596 -3.705 9.390 1.00 93.31 81 PRO A CA 1
ATOM 631 C C . PRO A 1 81 ? -11.703 -4.159 8.435 1.00 93.31 81 PRO A C 1
ATOM 633 O O . PRO A 1 81 ? -11.491 -5.043 7.606 1.00 93.31 81 PRO A O 1
ATOM 636 N N . VAL A 1 82 ? -12.871 -3.525 8.539 1.00 95.06 82 VAL A N 1
ATOM 637 C CA . VAL A 1 82 ? -13.960 -3.650 7.563 1.00 95.06 82 VAL A CA 1
ATOM 638 C C . VAL A 1 82 ? -13.821 -2.507 6.569 1.00 95.06 82 VAL A C 1
ATOM 640 O O . VAL A 1 82 ? -13.868 -1.335 6.954 1.00 95.06 82 VAL A O 1
ATOM 643 N N . TYR A 1 83 ? -13.616 -2.848 5.301 1.00 96.00 83 TY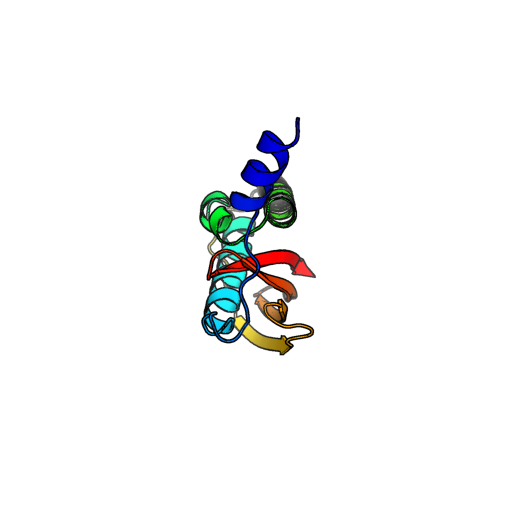R A N 1
ATOM 644 C CA . TYR A 1 83 ? -13.439 -1.878 4.232 1.00 96.00 83 TYR A CA 1
ATOM 645 C C . TYR A 1 83 ? -13.888 -2.443 2.882 1.00 96.00 83 TYR A C 1
ATOM 647 O O . TYR A 1 83 ? -13.948 -3.658 2.695 1.00 96.00 83 TYR A O 1
ATOM 655 N N . ALA A 1 84 ? -14.148 -1.549 1.932 1.00 97.62 84 ALA A N 1
ATOM 656 C CA . ALA A 1 84 ? -14.384 -1.868 0.532 1.00 97.62 84 ALA A CA 1
ATOM 657 C C . ALA A 1 84 ? -13.407 -1.083 -0.352 1.00 97.62 84 ALA A C 1
ATOM 659 O O . ALA A 1 84 ? -13.222 0.120 -0.165 1.00 97.62 84 ALA A O 1
ATOM 660 N N . ILE A 1 85 ? -12.795 -1.750 -1.331 1.00 98.00 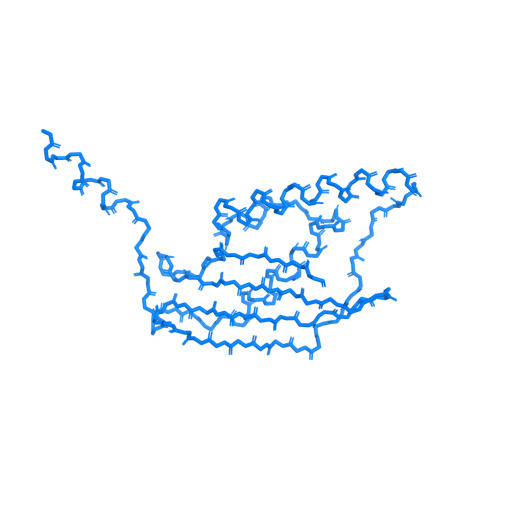85 ILE A N 1
ATOM 661 C CA . ILE A 1 85 ? -12.069 -1.064 -2.405 1.00 98.00 85 ILE A CA 1
ATOM 662 C C . ILE A 1 85 ? -13.108 -0.611 -3.426 1.00 98.00 85 ILE A C 1
ATOM 664 O O . ILE A 1 85 ? -13.826 -1.433 -3.989 1.00 98.00 85 ILE A O 1
ATOM 668 N N . ARG A 1 86 ? -13.224 0.702 -3.626 1.00 98.25 86 ARG A N 1
ATOM 669 C CA . ARG A 1 86 ? -14.230 1.300 -4.518 1.00 98.25 86 ARG A CA 1
ATOM 670 C C . ARG A 1 86 ? -13.715 1.488 -5.929 1.00 98.25 86 ARG A C 1
ATOM 672 O O . ARG A 1 86 ? -14.477 1.370 -6.879 1.00 98.25 86 ARG A O 1
ATOM 679 N N . SER A 1 87 ? -12.428 1.772 -6.058 1.00 98.25 87 SER A N 1
ATOM 680 C CA . SER A 1 87 ? -11.771 1.869 -7.352 1.00 98.25 87 SER A CA 1
ATOM 681 C C . SER A 1 87 ? -10.273 1.705 -7.198 1.00 98.25 87 SER A C 1
ATOM 683 O O . SER A 1 87 ? -9.692 2.205 -6.231 1.00 98.25 87 SER A O 1
ATOM 685 N N . ILE A 1 88 ? -9.658 1.101 -8.204 1.00 98.62 88 ILE A N 1
ATOM 686 C CA . ILE A 1 88 ? -8.219 1.120 -8.427 1.00 98.62 88 ILE A CA 1
ATOM 687 C C . ILE A 1 88 ? -8.009 1.884 -9.728 1.00 98.62 88 ILE A C 1
ATOM 689 O O . ILE A 1 88 ? -8.632 1.580 -10.741 1.00 98.62 88 ILE A O 1
ATOM 693 N N . ARG A 1 89 ? -7.179 2.924 -9.692 1.00 98.62 89 ARG A N 1
ATOM 694 C CA . ARG A 1 89 ? -6.748 3.648 -10.889 1.00 98.62 89 ARG A CA 1
ATOM 695 C C . ARG A 1 89 ? -5.238 3.647 -10.911 1.00 98.62 89 ARG A C 1
ATOM 697 O O . ARG A 1 89 ? -4.625 3.949 -9.890 1.00 98.62 89 ARG A O 1
ATOM 704 N N . HIS A 1 90 ? -4.655 3.315 -12.050 1.00 98.50 90 HIS A N 1
ATOM 705 C CA . HIS A 1 90 ? -3.214 3.319 -12.209 1.00 98.50 90 HIS A CA 1
ATOM 706 C C . HIS A 1 90 ? -2.806 3.782 -13.608 1.00 98.50 90 HIS A C 1
ATOM 708 O O . HIS A 1 90 ? -3.596 3.724 -14.548 1.00 98.50 90 HIS A O 1
ATOM 714 N N . SER A 1 91 ? -1.570 4.251 -13.727 1.00 98.31 91 SER A N 1
ATOM 715 C CA . SER A 1 91 ? -0.923 4.632 -14.983 1.00 98.31 91 SER A CA 1
ATOM 716 C C . SER A 1 91 ? 0.522 4.148 -14.998 1.00 98.31 91 SER A C 1
ATOM 718 O O . SER A 1 91 ? 1.126 3.972 -13.940 1.00 98.31 91 SER A O 1
ATOM 720 N N . ALA A 1 92 ? 1.086 3.980 -16.192 1.00 98.06 92 ALA A N 1
ATOM 721 C CA . ALA A 1 92 ? 2.482 3.605 -16.392 1.00 98.06 92 ALA A CA 1
ATOM 722 C C . ALA A 1 92 ? 3.279 4.809 -16.927 1.00 98.06 92 ALA A C 1
ATOM 724 O O . ALA A 1 92 ? 3.340 5.000 -18.142 1.00 98.06 92 ALA A O 1
ATOM 725 N N . PRO A 1 93 ? 3.848 5.670 -16.059 1.00 97.50 93 PRO A N 1
ATOM 726 C CA . PRO A 1 93 ? 4.562 6.870 -16.506 1.00 97.50 93 PRO A CA 1
ATOM 727 C C . PRO A 1 93 ? 5.914 6.562 -17.170 1.00 97.50 93 PRO A C 1
ATOM 729 O O . PRO A 1 93 ? 6.466 7.414 -17.859 1.00 97.50 93 PRO A O 1
ATOM 732 N N . ALA A 1 94 ? 6.461 5.365 -16.948 1.00 96.94 94 ALA A N 1
ATOM 733 C CA . ALA A 1 94 ? 7.688 4.870 -17.560 1.00 96.94 94 ALA A CA 1
ATOM 734 C C . ALA A 1 94 ? 7.658 3.334 -17.627 1.00 96.94 94 ALA A C 1
ATOM 736 O O . ALA A 1 94 ? 6.859 2.693 -16.938 1.00 96.94 94 ALA A O 1
ATOM 737 N N . ASP A 1 95 ? 8.542 2.741 -18.432 1.00 96.88 95 ASP A N 1
ATOM 738 C CA . ASP A 1 95 ? 8.699 1.286 -18.469 1.00 96.88 95 ASP A CA 1
ATOM 739 C C . ASP A 1 95 ? 9.134 0.741 -17.099 1.00 96.88 95 ASP A C 1
ATOM 741 O O . ASP A 1 95 ? 9.996 1.313 -16.428 1.00 96.88 95 ASP A O 1
ATOM 745 N N . GLY A 1 96 ? 8.508 -0.350 -16.662 1.00 9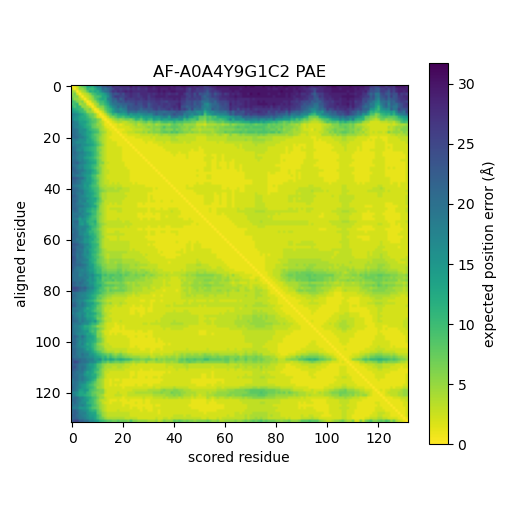7.31 96 GLY A N 1
ATOM 746 C CA . GLY A 1 96 ? 8.731 -0.938 -15.346 1.00 97.31 96 GLY A CA 1
ATOM 747 C C . GLY A 1 96 ? 8.259 -0.067 -14.177 1.00 97.31 96 GLY A C 1
ATOM 748 O O . GLY A 1 96 ? 8.713 -0.288 -13.055 1.00 97.31 96 GLY A O 1
ATOM 749 N N . VAL A 1 97 ? 7.386 0.925 -14.398 1.00 98.31 97 VAL A N 1
ATOM 750 C CA . VAL A 1 97 ? 6.853 1.810 -13.347 1.00 98.31 97 VAL A CA 1
ATOM 751 C C . VAL A 1 97 ? 5.331 1.869 -13.408 1.00 98.31 97 VAL A C 1
ATOM 753 O O . VAL A 1 97 ? 4.755 2.088 -14.469 1.00 98.31 97 VAL A O 1
ATOM 756 N N . ILE A 1 98 ? 4.682 1.748 -12.249 1.00 98.62 98 ILE A N 1
ATOM 757 C CA . ILE A 1 98 ? 3.242 1.966 -12.076 1.00 98.62 98 ILE A CA 1
ATOM 758 C C . ILE A 1 98 ? 3.014 2.985 -10.967 1.00 98.62 98 ILE A C 1
ATOM 760 O O . ILE A 1 98 ? 3.549 2.854 -9.869 1.00 98.62 98 ILE A O 1
ATOM 764 N N . GLU A 1 99 ? 2.163 3.968 -11.228 1.00 98.75 99 GLU A N 1
ATOM 765 C CA . GLU A 1 99 ? 1.627 4.871 -10.211 1.00 98.75 99 GLU A CA 1
ATOM 766 C C . GLU A 1 99 ? 0.141 4.603 -10.049 1.00 98.75 99 GLU A C 1
ATOM 768 O O . GLU A 1 99 ? -0.590 4.538 -11.036 1.00 98.75 99 GLU A O 1
ATOM 773 N N . ALA A 1 100 ? -0.300 4.403 -8.811 1.00 98.75 100 ALA A N 1
ATOM 774 C CA . ALA A 1 100 ? -1.645 3.949 -8.512 1.00 98.75 100 ALA A CA 1
ATOM 775 C C . ALA A 1 100 ? -2.272 4.708 -7.346 1.00 98.75 100 ALA A C 1
ATOM 777 O O . ALA A 1 100 ? -1.615 5.035 -6.356 1.00 98.75 100 ALA A O 1
ATOM 778 N N . VAL A 1 101 ? -3.584 4.908 -7.446 1.00 98.75 101 VAL A N 1
ATOM 779 C CA . VAL A 1 101 ? -4.445 5.397 -6.374 1.00 98.75 101 VAL A CA 1
ATOM 780 C C . VAL A 1 101 ? -5.589 4.410 -6.180 1.00 98.75 101 VAL A C 1
ATOM 782 O O . VAL A 1 101 ? -6.345 4.107 -7.106 1.00 98.75 101 VAL A O 1
ATOM 785 N N . ILE A 1 102 ? -5.725 3.925 -4.950 1.00 98.69 102 ILE A N 1
ATOM 786 C CA . ILE A 1 102 ? -6.778 3.009 -4.533 1.00 98.69 102 ILE A CA 1
ATOM 787 C C . ILE A 1 102 ? -7.701 3.750 -3.576 1.00 98.69 102 ILE A C 1
ATOM 789 O O . ILE A 1 102 ? -7.258 4.274 -2.554 1.00 98.69 102 ILE A O 1
ATOM 793 N N . ILE A 1 103 ? -8.991 3.790 -3.897 1.00 98.56 103 ILE A N 1
ATOM 794 C CA . ILE A 1 103 ? -10.003 4.392 -3.029 1.00 98.56 103 ILE A CA 1
ATOM 795 C C . ILE A 1 103 ? -10.575 3.311 -2.127 1.00 98.56 103 ILE A C 1
ATOM 797 O O . ILE A 1 103 ? -11.165 2.337 -2.599 1.00 98.56 103 ILE A O 1
ATOM 801 N N . VAL A 1 104 ? -10.403 3.501 -0.823 1.00 98.19 104 VAL A N 1
ATOM 802 C CA . VAL A 1 104 ? -10.859 2.588 0.219 1.00 98.19 104 VAL A CA 1
ATOM 803 C C . VAL A 1 104 ? -11.934 3.276 1.042 1.00 98.19 104 VAL A C 1
ATOM 805 O O . VAL A 1 104 ? -11.706 4.325 1.639 1.00 98.19 104 VAL A O 1
ATOM 808 N N . GLU A 1 105 ? -13.103 2.661 1.115 1.00 97.94 105 GLU A N 1
ATOM 809 C CA . GLU A 1 105 ? -14.174 3.071 2.012 1.00 97.94 105 GLU A CA 1
ATOM 810 C C . GLU A 1 105 ? -14.120 2.218 3.280 1.00 97.94 105 GLU A C 1
ATOM 812 O O . GLU A 1 105 ? -14.162 0.992 3.213 1.00 97.94 105 GLU A O 1
ATOM 817 N N . THR A 1 106 ? -13.998 2.863 4.439 1.00 92.94 106 THR A N 1
ATOM 818 C CA . THR A 1 106 ? -14.113 2.221 5.758 1.00 92.94 106 THR A CA 1
ATOM 819 C C . THR A 1 106 ? -15.404 2.674 6.432 1.00 92.94 106 THR A C 1
ATOM 821 O O . THR A 1 106 ? -16.005 3.662 6.018 1.00 92.94 106 THR A O 1
ATOM 824 N N . THR A 1 107 ? -15.794 2.025 7.530 1.00 89.62 107 THR A N 1
ATOM 825 C CA . THR A 1 107 ? -16.990 2.413 8.303 1.00 89.62 107 THR A CA 1
ATOM 826 C C . THR A 1 107 ? -16.967 3.853 8.813 1.00 89.62 107 THR A C 1
ATOM 828 O O . THR A 1 107 ? -18.017 4.425 9.079 1.00 89.62 107 THR A O 1
ATOM 831 N N . GLN A 1 108 ? -15.781 4.443 8.978 1.00 87.94 108 GLN A N 1
ATOM 832 C CA . GLN A 1 108 ? -15.643 5.793 9.515 1.00 87.94 108 GLN A CA 1
ATOM 833 C C . GLN A 1 108 ? -15.424 6.827 8.417 1.00 87.94 108 GLN A C 1
ATOM 835 O O . GLN A 1 108 ? -15.895 7.956 8.545 1.00 87.94 108 GLN A O 1
ATOM 840 N N . ARG A 1 109 ? -14.624 6.491 7.395 1.00 92.25 109 ARG A N 1
ATOM 841 C CA . ARG A 1 109 ? -14.144 7.447 6.389 1.00 92.25 109 ARG A CA 1
ATOM 842 C C . ARG A 1 109 ? -13.723 6.766 5.087 1.00 92.25 109 ARG A C 1
ATOM 844 O O . ARG A 1 109 ? -13.222 5.640 5.101 1.00 92.25 109 ARG A O 1
ATOM 851 N N . THR A 1 110 ? -13.793 7.520 3.997 1.00 97.00 110 THR A N 1
ATOM 852 C CA . THR A 1 110 ? -13.100 7.207 2.742 1.00 97.00 110 THR A CA 1
ATOM 853 C C . THR A 1 110 ? -11.649 7.685 2.809 1.00 97.00 110 THR A C 1
ATOM 855 O O . THR A 1 110 ? -11.345 8.725 3.406 1.00 97.00 110 THR A O 1
ATOM 858 N N . ARG A 1 111 ? -10.744 6.887 2.249 1.00 96.25 111 ARG A N 1
ATOM 859 C CA . ARG A 1 111 ? -9.296 7.103 2.217 1.00 96.25 111 ARG A CA 1
ATOM 860 C C . ARG A 1 111 ? -8.761 6.814 0.828 1.00 96.25 111 ARG A C 1
ATOM 862 O O . ARG A 1 111 ? -9.274 5.929 0.143 1.00 96.25 111 ARG A O 1
ATOM 869 N N . ALA A 1 112 ? -7.704 7.520 0.452 1.00 97.81 112 ALA A N 1
ATOM 870 C CA . ALA A 1 112 ? -6.925 7.179 -0.729 1.00 97.81 112 ALA A CA 1
ATOM 871 C C . ALA A 1 112 ? -5.612 6.524 -0.294 1.00 97.81 112 ALA A C 1
ATOM 873 O O . ALA A 1 112 ? -4.927 7.023 0.598 1.00 97.81 112 ALA A O 1
ATOM 874 N N . VAL A 1 113 ? -5.263 5.408 -0.927 1.00 98.25 113 VAL A N 1
ATOM 875 C CA . VAL A 1 113 ? -3.950 4.776 -0.804 1.00 98.25 113 VAL A CA 1
ATOM 876 C C . VAL A 1 113 ? -3.204 5.034 -2.101 1.00 98.25 113 VAL A C 1
ATOM 878 O O . VAL A 1 113 ? -3.593 4.518 -3.147 1.00 98.25 113 VAL A O 1
ATOM 881 N N . ALA A 1 114 ? -2.167 5.864 -2.038 1.00 98.56 114 ALA A N 1
ATOM 882 C CA . ALA A 1 114 ? -1.312 6.155 -3.180 1.00 98.56 114 ALA A CA 1
ATOM 883 C C . ALA A 1 114 ? -0.051 5.291 -3.105 1.00 98.56 114 ALA A C 1
ATOM 885 O O . ALA A 1 114 ? 0.591 5.211 -2.052 1.00 98.56 114 ALA A O 1
ATOM 886 N N . MET A 1 115 ? 0.290 4.639 -4.215 1.00 98.50 115 MET A N 1
ATOM 887 C CA . MET A 1 115 ? 1.447 3.754 -4.318 1.00 98.50 115 MET A CA 1
ATOM 888 C C . MET A 1 115 ? 2.188 3.967 -5.627 1.00 98.50 115 MET A C 1
ATOM 890 O O . MET A 1 115 ? 1.579 4.176 -6.674 1.00 98.50 115 MET A O 1
ATOM 894 N N . ARG A 1 116 ? 3.509 3.826 -5.559 1.00 98.62 116 ARG A N 1
ATOM 895 C CA . ARG A 1 116 ? 4.371 3.703 -6.731 1.00 98.62 116 ARG A CA 1
ATOM 896 C C . ARG A 1 116 ? 5.019 2.332 -6.711 1.00 98.62 116 ARG A C 1
ATOM 898 O O . ARG A 1 116 ? 5.672 2.002 -5.724 1.00 98.62 116 ARG A O 1
ATOM 905 N N . LEU A 1 117 ? 4.825 1.549 -7.767 1.00 98.56 117 LEU A N 1
ATOM 906 C CA . LEU A 1 117 ? 5.488 0.267 -7.977 1.00 98.56 117 LEU A CA 1
ATOM 907 C C . LEU A 1 117 ? 6.589 0.412 -9.020 1.00 98.56 117 LEU A C 1
ATOM 909 O O . LEU A 1 117 ? 6.422 1.096 -10.028 1.00 98.56 117 LEU A O 1
ATOM 913 N N . GLU A 1 118 ? 7.689 -0.290 -8.795 1.00 98.38 118 GLU A N 1
ATOM 914 C CA . GLU A 1 118 ? 8.803 -0.381 -9.724 1.00 98.38 118 GLU A CA 1
ATOM 915 C C . GLU A 1 118 ? 9.210 -1.844 -9.911 1.00 98.38 118 GLU A C 1
ATOM 917 O O . GLU A 1 118 ? 9.242 -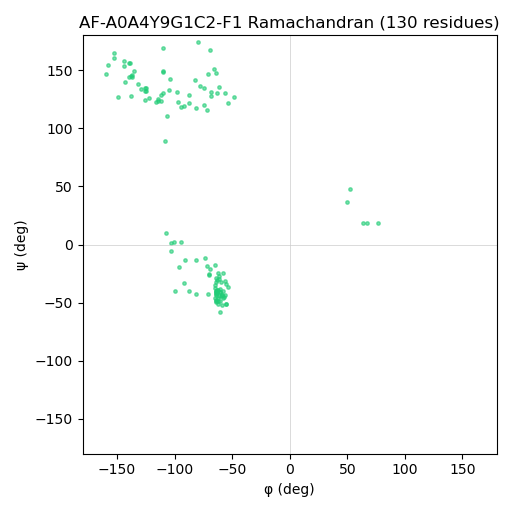2.625 -8.955 1.00 98.38 118 GLU A O 1
ATOM 922 N N . GLY A 1 119 ? 9.493 -2.215 -11.157 1.00 97.50 119 GLY A N 1
ATOM 923 C CA . GLY A 1 119 ? 9.995 -3.526 -11.534 1.00 97.50 119 GLY A CA 1
ATOM 924 C C . GLY A 1 119 ? 11.441 -3.704 -11.098 1.00 97.50 119 GLY A C 1
ATOM 925 O O . GLY A 1 119 ? 12.328 -3.007 -11.594 1.00 97.50 119 GLY A O 1
ATOM 926 N N . MET A 1 120 ? 1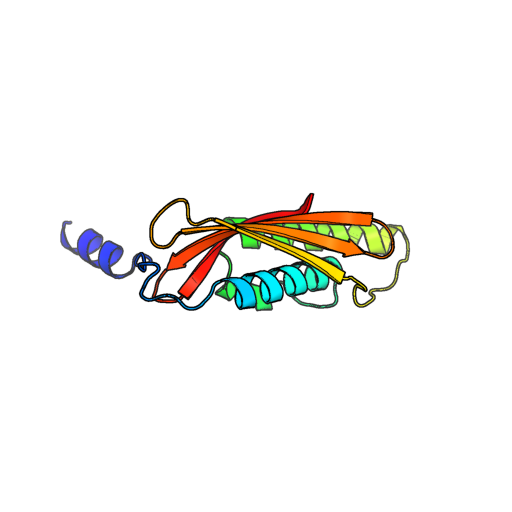1.683 -4.645 -10.191 1.00 93.62 120 MET A N 1
ATOM 927 C CA . MET A 1 120 ? 13.006 -5.007 -9.687 1.00 93.62 120 MET A CA 1
ATOM 928 C C . MET A 1 120 ? 13.099 -6.527 -9.582 1.00 93.62 120 MET A C 1
ATOM 930 O O . MET A 1 120 ? 12.245 -7.141 -8.946 1.00 93.62 120 MET A O 1
ATOM 934 N N . ASP A 1 121 ? 14.127 -7.134 -10.167 1.00 90.19 121 ASP A N 1
ATOM 935 C CA . ASP A 1 121 ? 14.380 -8.581 -10.098 1.00 90.19 121 ASP A CA 1
ATOM 936 C C . ASP A 1 121 ? 13.154 -9.434 -10.504 1.00 90.19 121 ASP A C 1
ATOM 938 O O . ASP A 1 121 ? 12.755 -10.365 -9.801 1.00 90.19 121 ASP A O 1
ATOM 942 N N . SER A 1 122 ? 12.515 -9.093 -11.628 1.00 92.44 122 SER A N 1
ATOM 943 C CA . SER A 1 122 ? 11.318 -9.762 -12.173 1.00 92.44 122 SER A CA 1
ATOM 944 C C . SER A 1 122 ? 10.053 -9.679 -11.307 1.00 92.44 122 SER A C 1
ATOM 946 O O . SER A 1 122 ? 9.113 -10.455 -11.485 1.00 92.44 122 SER A O 1
ATOM 948 N N . ARG A 1 123 ? 9.994 -8.735 -10.362 1.00 95.25 123 ARG A N 1
ATOM 949 C CA . ARG A 1 123 ? 8.818 -8.506 -9.512 1.00 95.25 123 ARG A CA 1
ATOM 950 C C . ARG A 1 123 ? 8.552 -7.023 -9.299 1.00 95.25 123 ARG A C 1
ATOM 952 O O . ARG A 1 123 ? 9.450 -6.190 -9.337 1.00 95.25 123 ARG A O 1
ATOM 959 N N . TRP A 1 124 ? 7.307 -6.703 -8.985 1.00 97.88 124 TRP A N 1
ATOM 960 C CA . TRP A 1 124 ? 6.943 -5.379 -8.503 1.00 97.88 124 TRP A CA 1
ATOM 961 C C . TRP A 1 124 ? 7.394 -5.174 -7.053 1.00 97.88 124 TRP A C 1
ATOM 963 O O . TRP A 1 124 ? 7.152 -6.023 -6.187 1.00 97.88 124 TRP A O 1
ATOM 973 N N . ARG A 1 125 ? 7.985 -4.011 -6.771 1.00 97.75 125 ARG A N 1
ATOM 974 C CA . ARG A 1 125 ? 8.210 -3.495 -5.415 1.00 97.75 125 ARG A CA 1
ATOM 975 C C . ARG A 1 125 ? 7.621 -2.100 -5.291 1.00 97.75 125 ARG A C 1
ATOM 977 O O . ARG A 1 125 ? 7.838 -1.265 -6.160 1.00 97.75 125 ARG A O 1
ATOM 984 N N . ALA A 1 126 ? 6.903 -1.830 -4.209 1.00 98.31 126 ALA A N 1
ATOM 985 C CA . ALA A 1 126 ? 6.452 -0.488 -3.902 1.00 98.31 126 ALA A CA 1
ATOM 986 C C . ALA A 1 126 ? 7.628 0.348 -3.392 1.00 98.31 126 ALA A C 1
ATOM 988 O O . ALA A 1 126 ? 8.237 0.012 -2.373 1.00 98.31 126 ALA A O 1
ATOM 989 N N . THR A 1 127 ? 7.932 1.428 -4.107 1.00 98.06 127 THR A N 1
ATOM 990 C CA . THR A 1 127 ? 8.968 2.405 -3.751 1.00 98.06 127 THR A CA 1
ATOM 991 C C . THR A 1 127 ? 8.402 3.611 -3.018 1.00 98.06 127 THR A C 1
ATOM 993 O O . THR A 1 127 ? 9.126 4.289 -2.300 1.00 98.06 127 THR A O 1
ATOM 996 N N . SER A 1 128 ? 7.092 3.838 -3.129 1.00 98.06 128 SER A N 1
ATOM 997 C CA . SER A 1 128 ? 6.360 4.837 -2.357 1.00 98.06 128 SER A CA 1
ATOM 998 C C . SER A 1 128 ? 5.004 4.290 -1.925 1.00 98.06 128 SER A C 1
ATOM 1000 O O . SER A 1 128 ? 4.363 3.535 -2.663 1.00 98.06 128 SER A O 1
ATOM 1002 N N . LEU A 1 129 ? 4.574 4.671 -0.722 1.00 97.62 129 LEU A N 1
ATOM 1003 C CA . LEU A 1 129 ? 3.298 4.292 -0.124 1.00 97.62 129 LEU A CA 1
ATOM 1004 C C . LEU A 1 129 ? 2.813 5.411 0.800 1.00 97.62 129 LEU A C 1
ATOM 1006 O O . LEU A 1 129 ? 3.509 5.809 1.736 1.00 97.62 129 LEU A O 1
ATOM 1010 N N . SER A 1 130 ? 1.580 5.865 0.598 1.00 96.88 130 SER A N 1
ATOM 1011 C CA . SER A 1 130 ? 0.920 6.794 1.512 1.00 96.88 130 SER A CA 1
ATOM 1012 C C . SER A 1 130 ? -0.574 6.512 1.629 1.00 96.88 130 SER A C 1
ATOM 1014 O O . SER A 1 130 ? -1.201 5.962 0.727 1.00 96.88 130 SER A O 1
ATOM 1016 N N . ILE A 1 131 ? -1.136 6.885 2.779 1.00 95.12 131 ILE A N 1
ATOM 1017 C CA . ILE A 1 131 ? -2.576 6.862 3.039 1.00 95.12 131 ILE A CA 1
ATOM 1018 C C . ILE A 1 131 ? -2.985 8.279 3.415 1.00 95.12 131 ILE A C 1
ATOM 1020 O O . ILE A 1 131 ? -2.373 8.849 4.331 1.00 95.12 131 ILE A O 1
ATOM 1024 N N . LEU A 1 132 ? -3.987 8.792 2.703 1.00 92.31 132 LEU A N 1
ATOM 1025 C CA . LEU A 1 132 ? -4.551 10.139 2.796 1.00 92.31 132 LEU A CA 1
ATOM 1026 C C . LEU A 1 132 ? -5.950 10.081 3.420 1.00 92.31 132 LEU A C 1
ATOM 1028 O O . LEU A 1 132 ? -6.775 9.265 2.939 1.00 92.31 132 LEU A O 1
#